Protein AF-A0A0K1H174-F1 (afdb_monomer_lite)

Structure (mmCIF, N/CA/C/O backbone):
data_AF-A0A0K1H174-F1
#
_entry.id   AF-A0A0K1H174-F1
#
loop_
_atom_site.group_PDB
_atom_site.id
_atom_site.type_symbol
_atom_site.label_atom_id
_atom_site.label_alt_id
_atom_site.label_comp_id
_atom_site.label_asym_id
_atom_site.label_entity_id
_atom_site.label_seq_id
_atom_site.pdbx_PDB_ins_code
_atom_site.Cartn_x
_atom_site.Cartn_y
_atom_site.Cartn_z
_atom_site.occupancy
_atom_site.B_iso_or_equiv
_atom_site.auth_seq_id
_atom_site.auth_comp_id
_atom_site.auth_asym_id
_atom_site.auth_atom_id
_atom_site.pdbx_PDB_model_num
ATOM 1 N N . GLN A 1 1 ? -23.331 -17.425 -65.064 1.00 48.56 1 GLN A N 1
ATOM 2 C CA . GLN A 1 1 ? -23.658 -18.131 -63.805 1.00 48.56 1 GLN A CA 1
ATOM 3 C C . GLN A 1 1 ? -22.449 -17.937 -62.896 1.00 48.56 1 GLN A C 1
ATOM 5 O O . GLN A 1 1 ? -21.375 -18.314 -63.319 1.00 48.56 1 GLN A O 1
ATOM 10 N N . LEU A 1 2 ? -22.456 -17.243 -61.763 1.00 45.06 2 LEU A N 1
ATOM 11 C CA . LEU A 1 2 ? -23.496 -16.928 -60.790 1.00 45.06 2 LEU A CA 1
ATOM 12 C C . LEU A 1 2 ? -23.489 -15.432 -60.432 1.00 45.06 2 LEU A C 1
ATOM 14 O O . LEU A 1 2 ? -22.462 -14.762 -60.474 1.00 45.06 2 LEU A O 1
ATOM 18 N N . CYS A 1 3 ? -24.678 -14.937 -60.113 1.00 39.66 3 CYS A N 1
ATOM 19 C CA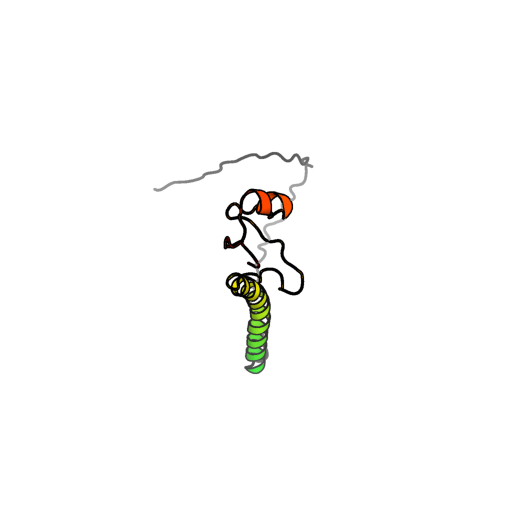 . CYS A 1 3 ? -24.975 -13.591 -59.648 1.00 39.66 3 CYS A CA 1
ATOM 20 C C . CYS A 1 3 ? -24.741 -13.435 -58.133 1.00 39.66 3 CYS A C 1
ATOM 22 O O . CYS A 1 3 ? -24.664 -14.425 -57.413 1.00 39.66 3 CYS A O 1
ATOM 24 N N . SER A 1 4 ? -24.878 -12.180 -57.680 1.00 43.31 4 SER A N 1
ATOM 25 C CA . SER A 1 4 ? -25.314 -11.759 -56.333 1.00 43.31 4 SER A CA 1
ATOM 26 C C . SER A 1 4 ? -24.187 -11.516 -55.309 1.00 43.31 4 SER A C 1
ATOM 28 O O . SER A 1 4 ? -23.229 -12.265 -55.253 1.00 43.31 4 SER A O 1
ATOM 30 N N . GLY A 1 5 ? -24.200 -10.472 -54.477 1.00 48.34 5 GLY A N 1
ATOM 31 C CA . GLY A 1 5 ? -25.334 -9.662 -54.052 1.00 48.34 5 GLY A CA 1
ATOM 32 C C . GLY A 1 5 ? -24.941 -8.242 -53.654 1.00 48.34 5 GLY A C 1
ATOM 33 O O . GLY A 1 5 ? -23.865 -7.960 -53.136 1.00 48.34 5 GLY A O 1
ATOM 34 N N . LYS A 1 6 ? -25.876 -7.350 -53.951 1.00 52.72 6 LYS A N 1
ATOM 35 C CA . LYS A 1 6 ? -25.905 -5.926 -53.663 1.00 52.72 6 LYS A CA 1
ATOM 36 C C . LYS A 1 6 ? -26.797 -5.777 -52.432 1.00 52.72 6 LYS A C 1
ATOM 38 O O . LYS A 1 6 ? -27.962 -6.152 -52.504 1.00 52.72 6 LYS A O 1
ATOM 43 N N . SER A 1 7 ? -26.285 -5.239 -51.332 1.00 47.06 7 SER A N 1
ATOM 44 C CA . SER A 1 7 ? -27.115 -4.828 -50.195 1.00 47.06 7 SER A CA 1
ATOM 45 C C . SER A 1 7 ? -26.687 -3.442 -49.733 1.00 47.06 7 SER A C 1
ATOM 47 O O . SER A 1 7 ? -25.714 -3.273 -49.003 1.00 47.06 7 SER A O 1
ATOM 49 N N . ALA A 1 8 ? -27.429 -2.447 -50.212 1.00 48.91 8 ALA A N 1
ATOM 50 C CA . ALA A 1 8 ? -27.577 -1.167 -49.547 1.00 48.91 8 ALA A CA 1
ATOM 51 C C . ALA A 1 8 ? -28.726 -1.313 -48.542 1.00 48.91 8 ALA A C 1
ATOM 53 O O . ALA A 1 8 ? -29.808 -1.732 -48.941 1.00 48.91 8 ALA A O 1
ATOM 54 N N . MET A 1 9 ? -28.507 -0.962 -47.275 1.00 51.81 9 MET A N 1
ATOM 55 C CA . MET A 1 9 ? -29.580 -0.667 -46.324 1.00 51.81 9 MET A CA 1
ATOM 56 C C . MET A 1 9 ? -29.126 0.472 -45.409 1.00 51.81 9 MET A C 1
ATOM 58 O O . MET A 1 9 ? -28.110 0.393 -44.724 1.00 51.81 9 MET A O 1
ATOM 62 N N . PHE A 1 10 ? -29.890 1.552 -45.498 1.00 47.16 10 PHE A N 1
ATOM 63 C CA . PHE A 1 10 ? -29.829 2.791 -44.736 1.00 47.16 10 PHE A CA 1
ATOM 64 C C . PHE A 1 10 ? -30.386 2.556 -43.320 1.00 47.16 10 PHE A C 1
ATOM 66 O O . PHE A 1 10 ? -31.377 1.844 -43.176 1.00 47.16 10 PHE A O 1
ATOM 73 N N . SER A 1 11 ? -29.826 3.212 -42.301 1.00 44.50 11 SER A N 1
ATOM 74 C CA . SER A 1 11 ? -30.486 3.412 -41.001 1.00 44.50 11 SER A CA 1
ATOM 75 C C . SER A 1 11 ? -30.302 4.877 -40.569 1.00 44.50 11 SER A C 1
ATOM 77 O O . SER A 1 11 ? -29.156 5.332 -40.520 1.00 44.50 11 SER A O 1
ATOM 79 N N . PRO A 1 12 ? -31.384 5.652 -40.344 1.00 54.72 12 PRO A N 1
ATOM 80 C CA . PRO A 1 12 ? -31.322 7.094 -40.140 1.00 54.72 12 PRO A CA 1
ATOM 81 C C . PRO A 1 12 ? -31.364 7.455 -38.648 1.00 54.72 12 PRO A C 1
ATOM 83 O O . PRO A 1 12 ? -32.320 7.121 -37.956 1.00 54.72 12 PRO A O 1
ATOM 86 N N . SER A 1 13 ? -30.388 8.228 -38.174 1.00 49.28 13 SER A N 1
ATOM 87 C CA . SER A 1 13 ? -30.500 8.974 -36.915 1.00 49.28 13 SER A CA 1
ATOM 88 C C . SER A 1 13 ? -30.064 10.409 -37.160 1.00 49.28 13 SER A C 1
ATOM 90 O O . SER A 1 13 ? -29.087 10.689 -37.851 1.00 49.28 13 SER A O 1
ATOM 92 N N . GLN A 1 14 ? -30.898 11.318 -36.685 1.00 52.41 14 GLN A N 1
ATOM 93 C CA . GLN A 1 14 ? -31.140 12.617 -37.281 1.00 52.41 14 GLN A CA 1
ATOM 94 C C . GLN A 1 14 ? -30.241 13.665 -36.633 1.00 52.41 14 GLN A C 1
ATOM 96 O O . GLN A 1 14 ? -30.415 13.974 -35.460 1.00 52.41 14 GLN A O 1
ATOM 101 N N . VAL A 1 15 ? -29.318 14.248 -37.397 1.00 38.12 15 VAL A N 1
ATOM 102 C CA . VAL A 1 15 ? -28.742 15.556 -37.066 1.00 38.12 15 VAL A CA 1
ATOM 103 C C . VAL A 1 15 ? -28.737 16.403 -38.332 1.00 38.12 15 VAL A C 1
ATOM 105 O O . VAL A 1 15 ? -27.982 16.191 -39.278 1.00 38.12 15 VAL A O 1
ATOM 108 N N . LEU A 1 16 ? -29.680 17.336 -38.331 1.00 51.62 16 LEU A N 1
ATOM 109 C CA . LEU A 1 16 ? -29.923 18.389 -39.299 1.00 51.62 16 LEU A CA 1
ATOM 110 C C . LEU A 1 16 ? -28.667 19.252 -39.496 1.00 51.62 16 LEU A C 1
ATOM 112 O O . LEU A 1 16 ? -28.348 20.078 -38.645 1.00 51.62 16 LEU A O 1
ATOM 116 N N . VAL A 1 17 ? -28.004 19.134 -40.650 1.00 42.22 17 VAL A N 1
ATOM 117 C CA . VAL A 1 17 ? -27.097 20.180 -41.143 1.00 42.22 17 VAL A CA 1
ATOM 118 C C . VAL A 1 17 ? -27.417 20.469 -42.606 1.00 42.22 17 VAL A C 1
ATOM 120 O O . VAL A 1 17 ? -27.477 19.587 -43.459 1.00 42.22 17 VAL A O 1
ATOM 123 N N . LYS A 1 18 ? -27.721 21.738 -42.855 1.00 39.34 18 LYS A N 1
ATOM 124 C CA . LYS A 1 18 ? -28.285 22.306 -44.077 1.00 39.34 18 LYS A CA 1
ATOM 125 C C . LYS A 1 18 ? -27.395 22.043 -45.299 1.00 39.34 18 LYS A C 1
ATOM 127 O O . LYS A 1 18 ? -26.223 22.404 -45.313 1.00 39.34 18 LYS A O 1
ATOM 132 N N . ALA A 1 19 ? -27.979 21.451 -46.340 1.00 39.75 19 ALA A N 1
ATOM 133 C CA . ALA A 1 19 ? -27.335 21.247 -47.630 1.00 39.75 19 ALA A CA 1
ATOM 134 C C . ALA A 1 19 ? -27.160 22.584 -48.372 1.00 39.75 19 ALA A C 1
ATOM 136 O O . ALA A 1 19 ? -28.128 23.174 -48.856 1.00 39.75 19 ALA A O 1
ATOM 137 N N . SER A 1 20 ? -25.912 23.031 -48.495 1.00 38.53 20 SER A N 1
ATOM 138 C CA . SER A 1 20 ? -25.505 24.106 -49.401 1.00 38.53 20 SER A CA 1
ATOM 139 C C . SER A 1 20 ? -25.062 23.490 -50.729 1.00 38.53 20 SER A C 1
ATOM 141 O O . SER A 1 20 ? -24.122 22.704 -50.798 1.00 38.53 20 SER A O 1
ATOM 143 N N . ARG A 1 21 ? -25.806 23.816 -51.784 1.00 43.38 21 ARG A N 1
ATOM 144 C CA . ARG A 1 21 ? -25.669 23.333 -53.165 1.00 43.38 21 ARG A CA 1
ATOM 145 C C . ARG A 1 21 ? -24.395 23.874 -53.842 1.00 43.38 21 ARG A C 1
ATOM 147 O O . ARG A 1 21 ? -24.016 25.012 -53.595 1.00 43.38 21 ARG A O 1
ATOM 154 N N . THR A 1 22 ? -23.904 23.122 -54.839 1.00 37.81 22 THR A N 1
ATOM 155 C CA . THR A 1 22 ? -22.966 23.484 -55.941 1.00 37.81 22 THR A CA 1
ATOM 156 C C . THR A 1 22 ? -21.464 23.535 -55.592 1.00 37.81 22 THR A C 1
ATOM 158 O O . THR A 1 22 ? -21.086 24.085 -54.575 1.00 37.81 22 THR A O 1
ATOM 161 N N . ARG A 1 23 ? -20.518 22.987 -56.371 1.00 37.12 23 ARG A N 1
ATOM 162 C CA . ARG A 1 23 ? -20.479 22.620 -57.800 1.00 37.12 23 ARG A CA 1
ATOM 163 C C . ARG A 1 23 ? -19.763 21.280 -57.999 1.00 37.12 23 ARG A C 1
ATOM 165 O O . ARG A 1 23 ? -18.668 21.073 -57.485 1.00 37.12 23 ARG A O 1
ATOM 172 N N . LEU A 1 24 ? -20.348 20.424 -58.834 1.00 46.31 24 LEU A N 1
ATOM 173 C CA . LEU A 1 24 ? -19.607 19.391 -59.548 1.00 46.31 24 LEU A CA 1
ATOM 174 C C . LEU A 1 24 ? -18.653 20.095 -60.516 1.00 46.31 24 LEU A C 1
ATOM 176 O O . LEU A 1 24 ? -19.077 20.625 -61.539 1.00 46.31 24 LEU A O 1
ATOM 180 N N . LEU A 1 25 ? -17.372 20.122 -60.174 1.00 44.38 25 LEU A N 1
ATOM 181 C CA . LEU A 1 25 ? -16.304 20.346 -61.136 1.00 44.38 25 LEU A CA 1
ATOM 182 C C . LEU A 1 25 ? -15.569 19.017 -61.247 1.00 44.38 25 LEU A C 1
ATOM 184 O O . LEU A 1 25 ? -14.703 18.691 -60.437 1.00 44.38 25 LEU A O 1
ATOM 188 N N . SER A 1 26 ? -15.996 18.223 -62.232 1.00 50.94 26 SER A N 1
ATOM 189 C CA . SER A 1 26 ? -15.222 17.109 -62.766 1.00 50.94 26 SER A CA 1
ATOM 190 C C . SER A 1 26 ? -13.838 17.633 -63.118 1.00 50.94 26 SER A C 1
ATOM 192 O O . SER A 1 26 ? -13.652 18.282 -64.144 1.00 50.94 26 SER A O 1
ATOM 194 N N . LYS A 1 27 ? -12.873 17.392 -62.234 1.00 46.12 27 LYS A N 1
ATOM 195 C CA . LYS A 1 27 ? -11.462 17.589 -62.523 1.00 46.12 27 LYS A CA 1
ATOM 196 C C . LYS A 1 27 ? -10.882 16.219 -62.808 1.00 46.12 27 LYS A C 1
ATOM 198 O O . LYS A 1 27 ? -10.742 15.401 -61.906 1.00 46.12 27 LYS A O 1
ATOM 203 N N . ASP A 1 28 ? -10.694 16.008 -64.103 1.00 46.28 28 ASP A N 1
ATOM 204 C CA . ASP A 1 28 ? -9.829 15.056 -64.782 1.00 46.28 28 ASP A CA 1
ATOM 205 C C . ASP A 1 28 ? -9.236 13.929 -63.925 1.00 46.28 28 ASP A C 1
ATOM 207 O O . ASP A 1 28 ? -8.481 14.163 -62.975 1.00 46.28 28 ASP A O 1
ATOM 211 N N . LYS A 1 29 ? -9.520 12.685 -64.333 1.00 54.47 29 LYS A N 1
ATOM 212 C CA . LYS A 1 29 ? -8.806 11.471 -63.915 1.00 54.47 29 LYS A CA 1
ATOM 213 C C . LYS A 1 29 ? -7.354 11.524 -64.419 1.00 54.47 29 LYS A C 1
ATOM 215 O O . LYS A 1 29 ? -6.911 10.684 -65.194 1.00 54.47 29 LYS A O 1
ATOM 220 N N . GLY A 1 30 ? -6.572 12.470 -63.913 1.00 50.97 30 GLY A N 1
ATOM 221 C CA . GLY A 1 30 ? -5.134 12.323 -63.841 1.00 50.97 30 GLY A CA 1
ATOM 222 C C . GLY A 1 30 ? -4.870 11.238 -62.813 1.00 50.97 30 GLY A C 1
ATOM 223 O O . GLY A 1 30 ? -5.047 11.470 -61.619 1.00 50.97 30 GLY A O 1
ATOM 224 N N . MET A 1 31 ? -4.508 10.045 -63.284 1.00 59.53 31 MET A N 1
ATOM 225 C CA . MET A 1 31 ? -3.957 8.954 -62.486 1.00 59.53 31 MET A CA 1
ATOM 226 C C . MET A 1 31 ? -2.925 9.538 -61.511 1.00 59.53 31 MET A C 1
ATOM 228 O O . MET A 1 31 ? -1.765 9.748 -61.873 1.00 59.53 31 MET A O 1
ATOM 232 N N . ARG A 1 32 ? -3.335 9.850 -60.273 1.00 60.53 32 ARG A N 1
ATOM 233 C CA . ARG A 1 32 ? -2.402 10.153 -59.192 1.00 60.53 32 ARG A CA 1
ATOM 234 C C . ARG A 1 32 ? -1.658 8.852 -58.981 1.00 60.53 32 ARG A C 1
ATOM 236 O O . ARG A 1 32 ? -2.157 7.961 -58.302 1.00 60.53 32 ARG A O 1
ATOM 243 N N . ARG A 1 33 ? -0.494 8.716 -59.623 1.00 57.84 33 ARG A N 1
ATOM 244 C CA . ARG A 1 33 ? 0.457 7.665 -59.289 1.00 57.84 33 ARG A CA 1
ATOM 245 C C . ARG A 1 33 ? 0.690 7.821 -57.796 1.00 57.84 33 ARG A C 1
ATOM 247 O O . ARG A 1 33 ? 1.340 8.779 -57.376 1.00 57.84 33 ARG A O 1
ATOM 254 N N . ILE A 1 34 ? 0.115 6.919 -57.008 1.00 63.59 34 ILE A N 1
ATOM 255 C CA . ILE A 1 34 ? 0.567 6.681 -55.650 1.00 63.59 34 ILE A CA 1
ATOM 256 C C . ILE A 1 34 ? 2.003 6.224 -55.861 1.00 63.59 34 ILE A C 1
ATOM 258 O O . ILE A 1 34 ? 2.264 5.078 -56.217 1.00 63.59 34 ILE A O 1
ATOM 262 N N . LYS A 1 35 ? 2.943 7.170 -55.792 1.00 55.31 35 LYS A N 1
ATOM 263 C CA . LYS A 1 35 ? 4.345 6.829 -55.653 1.00 55.31 35 LYS A CA 1
ATOM 264 C C . LYS A 1 35 ? 4.401 6.199 -54.277 1.00 55.31 35 LYS A C 1
ATOM 266 O O . LYS A 1 35 ? 4.429 6.914 -53.279 1.00 55.31 35 LYS A O 1
ATOM 271 N N . CYS A 1 36 ? 4.331 4.873 -54.233 1.00 59.09 36 CYS A N 1
ATOM 272 C CA . CYS A 1 36 ? 4.853 4.119 -53.115 1.00 59.09 36 CYS A CA 1
ATOM 273 C C . CYS A 1 36 ? 6.305 4.575 -53.002 1.00 59.09 36 CYS A C 1
ATOM 275 O O . CYS A 1 36 ? 7.164 4.138 -53.765 1.00 59.09 36 CYS A O 1
ATOM 277 N N . GLN A 1 37 ? 6.550 5.570 -52.154 1.00 62.56 37 GLN A N 1
ATOM 278 C CA . GLN A 1 37 ? 7.892 5.899 -51.729 1.00 62.56 37 GLN A CA 1
ATOM 279 C C . GLN A 1 37 ? 8.315 4.655 -50.964 1.00 62.56 37 GLN A C 1
ATOM 281 O O . GLN A 1 37 ? 7.894 4.435 -49.831 1.00 62.56 37 GLN A O 1
ATOM 286 N N . ALA A 1 38 ? 9.036 3.762 -51.637 1.00 58.81 38 ALA A N 1
ATOM 287 C CA . ALA A 1 38 ? 9.783 2.748 -50.939 1.00 58.81 38 ALA A CA 1
ATOM 288 C C . ALA A 1 38 ? 10.745 3.535 -50.053 1.00 58.81 38 ALA A C 1
ATOM 290 O O . ALA A 1 38 ? 11.665 4.177 -50.553 1.00 58.81 38 ALA A O 1
ATOM 291 N N . THR A 1 39 ? 10.473 3.572 -48.752 1.00 63.62 39 THR A N 1
ATOM 292 C CA . THR A 1 39 ? 11.366 4.169 -47.763 1.00 63.62 39 THR A CA 1
ATOM 293 C C . THR A 1 39 ? 12.602 3.273 -47.693 1.00 63.62 39 THR A C 1
ATOM 295 O O . THR A 1 39 ? 12.756 2.468 -46.779 1.00 63.62 39 THR A O 1
ATOM 298 N N . SER A 1 40 ? 13.464 3.311 -48.707 1.00 62.69 40 SER A N 1
ATOM 299 C CA . SER A 1 40 ? 14.806 2.744 -48.660 1.00 62.69 40 SER A CA 1
ATOM 300 C C . SER A 1 40 ? 15.706 3.800 -48.028 1.00 62.69 40 SER A C 1
ATOM 302 O O . SER A 1 40 ? 16.374 4.568 -48.711 1.00 62.69 40 SER A O 1
ATOM 304 N N . VAL A 1 41 ? 15.644 3.890 -46.702 1.00 63.09 41 VAL A N 1
ATOM 305 C CA . VAL A 1 41 ? 16.612 4.639 -45.894 1.00 63.09 41 VAL A CA 1
ATOM 306 C C . VAL A 1 41 ? 17.933 3.845 -45.912 1.00 63.09 41 VAL A C 1
ATOM 308 O O . VAL A 1 41 ? 17.864 2.610 -45.816 1.00 63.09 41 VAL A O 1
ATOM 311 N N . PRO A 1 42 ? 19.094 4.505 -46.093 1.00 59.66 42 PRO A N 1
ATOM 312 C CA . PRO A 1 42 ? 20.410 3.861 -46.198 1.00 59.66 42 PRO A CA 1
ATOM 313 C C . PRO A 1 42 ? 20.710 2.969 -44.983 1.00 59.66 42 PRO A C 1
ATOM 315 O O . PRO A 1 42 ? 20.337 3.299 -43.862 1.00 59.66 42 PRO A O 1
ATOM 318 N N . ALA A 1 43 ? 21.333 1.810 -45.217 1.00 59.31 43 ALA A N 1
ATOM 319 C CA . ALA A 1 43 ? 21.388 0.694 -44.266 1.00 59.31 43 ALA A CA 1
ATOM 320 C C . ALA A 1 43 ? 22.190 0.978 -42.983 1.00 59.31 43 ALA A C 1
ATOM 322 O O . ALA A 1 43 ? 21.851 0.432 -41.933 1.00 59.31 43 ALA A O 1
ATOM 323 N N . ASP A 1 44 ? 23.193 1.854 -43.047 1.00 60.91 44 ASP A N 1
ATOM 324 C CA . ASP A 1 44 ? 24.190 1.978 -41.976 1.00 60.91 44 ASP A CA 1
ATOM 325 C C . ASP A 1 44 ? 23.719 2.813 -40.775 1.00 60.91 44 ASP A C 1
ATOM 327 O O . ASP A 1 44 ? 24.147 2.571 -39.651 1.00 60.91 44 ASP A O 1
ATOM 331 N N . GLU A 1 45 ? 22.770 3.737 -40.963 1.00 62.44 45 GLU A N 1
ATOM 332 C CA . GLU A 1 45 ? 22.168 4.513 -39.860 1.00 62.44 45 GLU A CA 1
ATOM 333 C C . GLU A 1 45 ? 20.810 3.939 -39.404 1.00 62.44 45 GLU A C 1
ATOM 335 O O . GLU A 1 45 ? 20.220 4.358 -38.406 1.00 62.44 45 GLU A O 1
ATOM 340 N N . ARG A 1 46 ? 20.285 2.959 -40.149 1.00 67.31 46 ARG A N 1
ATOM 341 C CA . ARG A 1 46 ? 18.898 2.486 -40.040 1.00 67.31 46 ARG A CA 1
ATOM 342 C C . ARG A 1 46 ? 18.690 1.378 -39.017 1.00 67.31 46 ARG A C 1
ATOM 344 O O . ARG A 1 46 ? 17.553 1.113 -38.623 1.00 67.31 46 ARG A O 1
ATOM 351 N N . VAL A 1 47 ? 19.761 0.714 -38.604 1.00 81.75 47 VAL A N 1
ATOM 352 C CA . VAL A 1 47 ? 19.688 -0.395 -37.656 1.00 81.75 47 VAL A 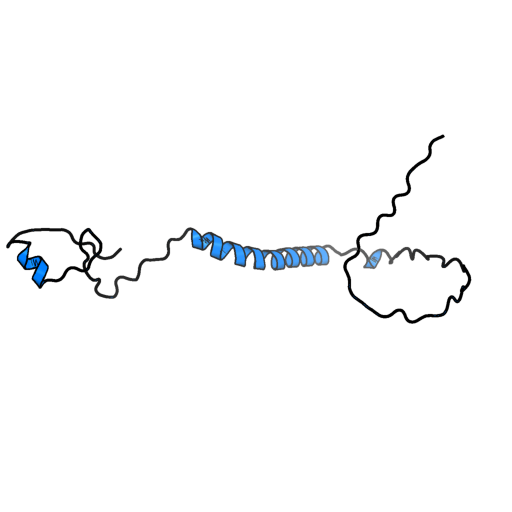CA 1
ATOM 353 C C . VAL A 1 47 ? 20.123 0.107 -36.284 1.00 81.75 47 VAL A C 1
ATOM 355 O O . VAL A 1 47 ? 21.274 0.506 -36.120 1.00 81.75 47 VAL A O 1
ATOM 358 N N . PRO A 1 48 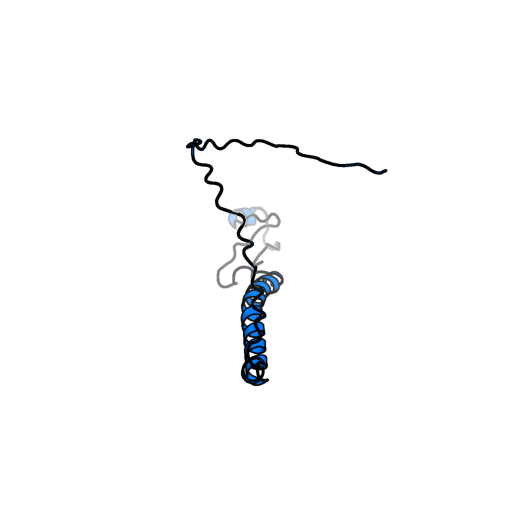? 19.235 0.077 -35.272 1.00 83.62 48 PRO A N 1
ATOM 359 C CA . PRO A 1 48 ? 19.628 0.392 -33.910 1.00 83.62 48 PRO A CA 1
ATOM 360 C C . PRO A 1 48 ? 20.755 -0.543 -33.470 1.00 83.62 48 PRO A C 1
ATOM 362 O O . PRO A 1 48 ? 20.601 -1.772 -33.530 1.00 83.62 48 PRO A O 1
ATOM 365 N N . ASP A 1 49 ? 21.865 0.049 -33.032 1.00 89.31 49 ASP A N 1
ATOM 366 C CA . ASP A 1 49 ? 22.948 -0.661 -32.360 1.00 89.31 49 ASP A CA 1
ATOM 367 C C . ASP A 1 49 ? 22.446 -1.320 -31.059 1.00 89.31 49 ASP A C 1
ATOM 369 O O . ASP A 1 49 ? 21.326 -1.076 -30.592 1.00 89.31 49 ASP A O 1
ATOM 373 N N . MET A 1 50 ? 23.261 -2.188 -30.460 1.00 93.88 50 MET A N 1
ATOM 374 C CA . MET A 1 50 ? 22.857 -2.903 -29.246 1.00 93.88 50 MET A CA 1
ATOM 375 C C . MET A 1 50 ? 22.617 -1.979 -28.046 1.00 93.88 50 MET A C 1
ATOM 377 O O . MET A 1 50 ? 21.712 -2.258 -27.262 1.00 93.88 50 MET A O 1
ATOM 381 N N . GLY A 1 51 ? 23.342 -0.864 -27.929 1.00 93.31 51 GLY A N 1
ATOM 382 C CA . GLY A 1 51 ? 23.132 0.120 -26.865 1.00 93.31 51 GLY A CA 1
ATOM 383 C C . GLY A 1 51 ? 21.765 0.798 -26.975 1.00 93.31 51 GLY A C 1
ATOM 384 O O . GLY A 1 51 ? 21.036 0.888 -25.988 1.00 93.31 51 GLY A O 1
ATOM 385 N N . LYS A 1 52 ? 21.348 1.177 -28.189 1.00 92.06 52 LYS A N 1
ATOM 386 C CA . LYS A 1 52 ? 20.011 1.731 -28.468 1.00 92.06 52 LYS A CA 1
ATOM 387 C C . LYS A 1 52 ? 18.902 0.721 -28.162 1.00 92.06 52 LYS A C 1
ATOM 389 O O . LYS A 1 52 ? 17.870 1.100 -27.608 1.00 92.06 52 LYS A O 1
ATOM 394 N N . ARG A 1 53 ? 19.112 -0.567 -28.471 1.00 94.19 53 ARG A N 1
ATOM 395 C CA . ARG A 1 53 ? 18.155 -1.645 -28.139 1.00 94.19 53 ARG A CA 1
ATOM 396 C C . ARG A 1 53 ? 18.046 -1.865 -26.634 1.00 94.19 53 ARG A C 1
ATOM 398 O O . ARG A 1 53 ? 16.940 -1.960 -26.114 1.00 94.19 53 ARG A O 1
ATOM 405 N N . GLN A 1 54 ? 19.174 -1.912 -25.930 1.00 94.62 54 GLN A N 1
ATOM 406 C CA . GLN A 1 54 ? 19.202 -2.063 -24.475 1.00 94.62 54 GLN A CA 1
ATOM 407 C C . GLN A 1 54 ? 18.543 -0.874 -23.777 1.00 94.62 54 GLN A C 1
ATOM 409 O O . GLN A 1 54 ? 17.709 -1.081 -22.901 1.00 94.62 54 GLN A O 1
ATOM 414 N N . LEU A 1 55 ? 18.837 0.353 -24.213 1.00 95.38 55 LEU A N 1
ATOM 415 C CA . LEU A 1 55 ? 18.208 1.560 -23.682 1.00 95.38 55 LEU A CA 1
ATOM 416 C C . LEU A 1 55 ? 16.684 1.532 -23.856 1.00 95.38 55 LEU A C 1
ATOM 418 O O . LEU A 1 55 ? 15.955 1.806 -22.905 1.00 95.38 55 LEU A O 1
ATOM 422 N N . MET A 1 56 ? 16.193 1.163 -25.043 1.00 96.69 56 MET A N 1
ATOM 423 C CA . MET A 1 56 ? 14.751 1.044 -25.283 1.00 96.69 56 MET A CA 1
ATOM 424 C C . MET A 1 56 ? 14.110 -0.079 -24.461 1.00 96.69 56 MET A C 1
ATOM 426 O O . MET A 1 56 ? 13.015 0.111 -23.939 1.00 96.69 56 MET A O 1
ATOM 430 N N . ASN A 1 57 ? 14.794 -1.210 -24.271 1.00 95.06 57 ASN A N 1
ATOM 431 C CA . ASN A 1 57 ? 14.303 -2.291 -23.412 1.00 95.06 57 ASN A CA 1
ATOM 432 C C . ASN A 1 57 ? 14.236 -1.865 -21.936 1.00 95.06 57 ASN A C 1
ATOM 434 O O . ASN A 1 57 ? 13.257 -2.169 -21.257 1.00 95.06 57 ASN A O 1
ATOM 438 N N . LEU A 1 58 ? 15.236 -1.126 -21.443 1.00 95.88 58 LEU A N 1
ATOM 439 C CA . LEU A 1 58 ? 15.238 -0.585 -20.081 1.00 95.88 58 LEU A CA 1
ATOM 440 C C . LEU A 1 58 ? 14.132 0.455 -19.881 1.00 95.88 58 LEU A C 1
ATOM 442 O O . LEU A 1 58 ? 13.455 0.434 -18.857 1.00 95.88 58 LEU A O 1
ATOM 446 N N . LEU A 1 59 ? 13.905 1.330 -20.862 1.00 95.69 59 LEU A N 1
ATOM 447 C CA . LEU A 1 59 ? 12.836 2.326 -20.801 1.00 95.69 59 LEU A CA 1
ATOM 448 C C . LEU A 1 59 ? 11.448 1.677 -20.867 1.00 95.69 59 LEU A C 1
ATOM 450 O O . LEU A 1 59 ? 10.544 2.078 -20.132 1.00 95.69 59 LEU A O 1
ATOM 454 N N . LEU A 1 60 ? 11.279 0.642 -21.691 1.00 95.81 60 LEU A N 1
ATOM 455 C CA . LEU A 1 60 ? 10.049 -0.145 -21.738 1.00 95.81 60 LEU A CA 1
ATOM 456 C C . LEU A 1 60 ? 9.767 -0.807 -20.383 1.00 95.81 60 LEU A C 1
ATOM 458 O O . LEU A 1 60 ? 8.676 -0.652 -19.840 1.00 95.81 60 LEU A O 1
ATOM 462 N N . LEU A 1 61 ? 10.755 -1.493 -19.802 1.00 95.81 61 LEU A N 1
ATOM 463 C CA . LEU A 1 61 ? 10.610 -2.109 -18.481 1.00 95.81 61 LEU A CA 1
ATOM 464 C C . LEU A 1 61 ? 10.327 -1.059 -17.400 1.00 95.81 61 LEU A C 1
ATOM 466 O O . LEU A 1 61 ? 9.426 -1.252 -16.589 1.00 95.81 61 LEU A O 1
ATOM 470 N N . GLY A 1 62 ? 11.027 0.077 -17.427 1.00 95.94 62 GLY A N 1
ATOM 471 C CA . GLY A 1 62 ? 10.809 1.176 -16.488 1.00 95.94 62 GLY A CA 1
ATOM 472 C C . GLY A 1 62 ? 9.386 1.736 -16.562 1.00 95.94 62 GLY A C 1
ATOM 473 O O . GLY A 1 62 ? 8.694 1.813 -15.548 1.00 95.94 62 GLY A O 1
ATOM 474 N N . THR A 1 63 ? 8.906 2.057 -17.763 1.00 95.56 63 THR A N 1
ATOM 475 C CA . THR A 1 63 ? 7.564 2.632 -17.968 1.00 95.56 63 THR A CA 1
ATOM 476 C C . THR A 1 63 ? 6.427 1.655 -17.690 1.00 95.56 63 THR A C 1
ATOM 478 O O . THR A 1 63 ? 5.377 2.090 -17.229 1.00 95.56 63 THR A O 1
ATOM 481 N N . VAL A 1 64 ? 6.621 0.351 -17.910 1.00 96.19 64 VAL A N 1
ATOM 482 C CA . VAL A 1 64 ? 5.628 -0.684 -17.570 1.00 96.19 64 VAL A CA 1
ATOM 483 C C . VAL A 1 64 ? 5.659 -1.025 -16.076 1.00 96.19 64 VAL A C 1
ATOM 485 O O . VAL A 1 64 ? 4.614 -1.323 -15.494 1.00 96.19 64 VAL A O 1
ATOM 488 N N . SER A 1 65 ? 6.820 -0.936 -15.420 1.00 95.12 65 SER A N 1
ATOM 489 C CA . SER A 1 65 ? 6.956 -1.227 -13.984 1.00 95.12 65 SER A CA 1
ATOM 490 C C . SER A 1 65 ? 6.195 -0.240 -13.091 1.00 95.12 65 SER A C 1
ATOM 492 O O . SER A 1 65 ? 5.655 -0.632 -12.061 1.00 95.12 65 SER A O 1
ATOM 494 N N . LEU A 1 66 ? 6.086 1.029 -13.498 1.00 95.50 66 LEU A N 1
ATOM 495 C CA . LEU A 1 66 ? 5.410 2.063 -12.713 1.00 95.50 66 LEU A CA 1
ATOM 496 C C . LEU A 1 66 ? 3.893 1.804 -12.552 1.00 95.50 66 LEU A C 1
ATOM 498 O O . LEU A 1 66 ? 3.437 1.683 -11.414 1.00 95.50 66 LEU A O 1
ATOM 502 N N . PRO A 1 67 ? 3.086 1.672 -13.627 1.00 95.56 67 PRO A N 1
ATOM 503 C CA . PRO A 1 67 ? 1.658 1.390 -13.497 1.00 95.56 67 PRO A CA 1
ATOM 504 C C . PRO A 1 67 ? 1.394 0.016 -12.874 1.00 95.56 67 PRO A C 1
ATOM 506 O O . PRO A 1 67 ? 0.438 -0.133 -12.116 1.00 95.56 67 PRO A O 1
ATOM 509 N N . THR A 1 68 ? 2.243 -0.982 -13.146 1.00 95.62 68 THR A N 1
ATOM 510 C CA . THR A 1 68 ? 2.095 -2.318 -12.548 1.00 95.62 68 THR A CA 1
ATOM 511 C C . THR A 1 68 ? 2.345 -2.290 -11.042 1.00 95.62 68 THR A C 1
ATOM 513 O O . THR A 1 68 ? 1.539 -2.843 -10.299 1.00 95.62 68 THR A O 1
ATOM 516 N N . ALA A 1 69 ? 3.372 -1.581 -10.564 1.00 95.19 69 ALA A N 1
ATOM 517 C CA . ALA A 1 69 ? 3.608 -1.387 -9.133 1.00 95.19 69 ALA A CA 1
ATOM 518 C C . ALA A 1 69 ? 2.462 -0.616 -8.459 1.00 95.19 69 ALA A C 1
ATOM 520 O O . ALA A 1 69 ? 1.984 -1.035 -7.406 1.00 95.19 69 ALA A O 1
ATOM 521 N N . ILE A 1 70 ? 1.968 0.458 -9.087 1.00 95.38 70 ILE A N 1
ATOM 522 C CA . ILE A 1 70 ? 0.844 1.249 -8.556 1.00 95.38 70 ILE A CA 1
ATOM 523 C C . ILE A 1 70 ? -0.422 0.399 -8.408 1.00 95.38 70 ILE A C 1
ATOM 525 O O . ILE A 1 70 ? -1.161 0.596 -7.452 1.00 95.38 70 ILE A O 1
ATOM 529 N N . MET A 1 71 ? -0.677 -0.545 -9.315 1.00 95.69 71 MET A N 1
ATOM 530 C CA . MET A 1 71 ? -1.828 -1.453 -9.218 1.00 95.69 71 MET A CA 1
ATOM 531 C C . MET A 1 71 ? -1.589 -2.606 -8.233 1.00 95.69 71 MET A C 1
ATOM 533 O O . MET A 1 71 ? -2.519 -3.056 -7.565 1.00 95.69 71 MET A O 1
ATOM 537 N N . LEU A 1 72 ? -0.346 -3.077 -8.110 1.00 95.12 72 LEU A N 1
ATOM 538 C CA . LEU A 1 72 ? 0.004 -4.207 -7.253 1.00 95.12 72 LEU A CA 1
ATOM 539 C C . LEU A 1 72 ? 0.041 -3.833 -5.768 1.00 95.12 72 LEU A C 1
ATOM 541 O O . LEU A 1 72 ? -0.381 -4.638 -4.946 1.00 95.12 72 LEU A O 1
ATOM 545 N N . VAL A 1 73 ? 0.492 -2.627 -5.412 1.00 92.56 73 VAL A N 1
ATOM 546 C CA . VAL A 1 73 ? 0.521 -2.148 -4.016 1.00 92.56 73 VAL A CA 1
ATOM 547 C C . VAL A 1 73 ? -0.860 -2.204 -3.336 1.00 92.56 73 VAL A C 1
ATOM 549 O O . VAL A 1 73 ? -0.962 -2.858 -2.297 1.00 92.56 73 VAL A O 1
ATOM 552 N N . PRO A 1 74 ? -1.937 -1.601 -3.881 1.00 91.75 74 PRO A N 1
ATOM 553 C CA . PRO A 1 74 ? -3.255 -1.664 -3.262 1.00 91.75 74 PRO A CA 1
ATOM 554 C C . PRO A 1 74 ? -3.811 -3.090 -3.260 1.00 91.75 74 PRO A C 1
ATOM 556 O O . PRO A 1 74 ? -4.370 -3.518 -2.251 1.00 91.75 74 PRO A O 1
ATOM 559 N N . TYR A 1 75 ? -3.594 -3.854 -4.337 1.00 92.69 75 TYR A N 1
ATOM 560 C CA . TYR A 1 75 ? -4.018 -5.253 -4.411 1.00 92.69 75 TYR A CA 1
ATOM 561 C C . TYR A 1 75 ? -3.347 -6.123 -3.340 1.00 92.69 75 TYR A C 1
ATOM 563 O O . TYR A 1 75 ? -4.010 -6.922 -2.689 1.00 92.69 75 TYR A O 1
ATOM 571 N N . ALA A 1 76 ? -2.048 -5.939 -3.103 1.00 92.69 76 ALA A N 1
ATOM 572 C CA . ALA A 1 76 ? -1.338 -6.632 -2.036 1.00 92.69 76 ALA A CA 1
ATOM 573 C C . ALA A 1 76 ? -1.820 -6.173 -0.651 1.00 92.69 76 ALA A C 1
ATOM 575 O O . ALA A 1 76 ? -2.046 -7.004 0.228 1.00 92.69 76 ALA A O 1
ATOM 576 N N . SER A 1 77 ? -2.036 -4.866 -0.464 1.00 89.56 77 SER A N 1
ATOM 577 C CA . SER A 1 77 ? -2.507 -4.312 0.812 1.00 89.56 77 SER A CA 1
ATOM 578 C C . SER A 1 77 ? -3.929 -4.741 1.180 1.00 89.56 77 SER A C 1
ATOM 580 O O . SER A 1 77 ? -4.259 -4.768 2.356 1.00 89.56 77 SER A O 1
ATOM 582 N N . PHE A 1 78 ? -4.750 -5.145 0.207 1.00 89.69 78 PHE A N 1
ATOM 583 C CA . PHE A 1 78 ? -6.092 -5.673 0.454 1.00 89.69 78 PHE A CA 1
ATOM 584 C C . PHE A 1 78 ? -6.083 -6.955 1.301 1.00 89.69 78 PHE A C 1
ATOM 586 O O . PHE A 1 78 ? -7.013 -7.199 2.066 1.00 89.69 78 PHE A O 1
ATOM 593 N N . PHE A 1 79 ? -5.029 -7.769 1.194 1.00 91.06 79 PHE A N 1
ATOM 594 C CA . PHE A 1 79 ? -4.897 -8.984 2.001 1.00 91.06 79 PHE A CA 1
ATOM 595 C C . PHE A 1 79 ? -4.433 -8.705 3.432 1.00 91.06 79 PHE A C 1
ATOM 597 O O . PHE A 1 79 ? -4.574 -9.573 4.293 1.00 91.06 79 PHE A O 1
ATOM 604 N N . ALA A 1 80 ? -3.888 -7.516 3.699 1.00 89.00 80 ALA A N 1
ATOM 605 C CA . ALA A 1 80 ? -3.571 -7.091 5.049 1.00 89.00 80 ALA A CA 1
ATOM 606 C C . ALA A 1 80 ? -4.841 -6.490 5.677 1.00 89.00 80 ALA A C 1
ATOM 608 O O . ALA A 1 80 ? -5.313 -5.450 5.211 1.00 89.00 80 ALA A O 1
ATOM 609 N N . PRO A 1 81 ? -5.423 -7.116 6.716 1.00 85.88 81 PRO A N 1
ATOM 610 C CA . PRO A 1 81 ? -6.583 -6.542 7.379 1.00 85.88 81 PRO A CA 1
ATOM 611 C C . PRO A 1 81 ? -6.216 -5.159 7.943 1.00 85.88 81 PRO A C 1
ATOM 613 O O . PRO A 1 81 ? -5.136 -5.009 8.525 1.00 85.88 81 PRO A O 1
ATOM 616 N N . PRO A 1 82 ? -7.081 -4.139 7.784 1.00 82.31 82 PRO A N 1
ATOM 617 C CA . PRO A 1 82 ? -6.842 -2.842 8.398 1.00 82.31 82 PRO A CA 1
ATOM 618 C C . PRO A 1 82 ? -6.784 -3.030 9.915 1.00 82.31 82 PRO A C 1
ATOM 620 O O . PRO A 1 82 ? -7.660 -3.673 10.495 1.00 82.31 82 PRO A O 1
ATOM 623 N N . GLY A 1 83 ? -5.741 -2.493 10.551 1.00 77.94 83 GLY A N 1
ATOM 624 C CA . GLY A 1 83 ? -5.610 -2.556 12.003 1.00 77.94 83 GLY A CA 1
ATOM 625 C C . GLY A 1 83 ? -6.840 -1.942 12.666 1.00 77.94 83 GLY A C 1
ATOM 626 O O . GLY A 1 83 ? -7.245 -0.829 12.322 1.00 77.94 83 GLY A O 1
ATOM 627 N N . SER A 1 84 ? -7.449 -2.666 13.601 1.00 68.69 84 SER A N 1
ATOM 628 C CA . SER A 1 84 ? -8.429 -2.084 14.507 1.00 68.69 84 SER A CA 1
ATOM 629 C C . SER A 1 84 ? -7.734 -1.024 15.370 1.00 68.69 84 SER A C 1
ATOM 631 O O . SER A 1 84 ? -6.546 -1.134 15.677 1.00 68.69 84 SER A O 1
ATOM 633 N N . GLY A 1 85 ? -8.442 0.072 15.659 1.00 68.62 85 GLY A N 1
ATOM 634 C CA . GLY A 1 85 ? -7.881 1.286 16.259 1.00 68.62 85 GLY A CA 1
ATOM 635 C C . GLY A 1 85 ? -6.935 1.016 17.436 1.00 68.62 85 GLY A C 1
ATOM 636 O O . GLY A 1 85 ? -7.219 0.200 18.307 1.00 68.62 85 GLY A O 1
ATOM 637 N N . GLY A 1 86 ? -5.789 1.703 17.438 1.00 66.88 86 GLY A N 1
ATOM 638 C CA . GLY A 1 86 ? -4.704 1.467 18.389 1.00 66.88 86 GLY A CA 1
ATOM 639 C C . GLY A 1 86 ? -5.126 1.608 19.856 1.00 66.88 86 GLY A C 1
ATOM 640 O O . GLY A 1 86 ? -5.877 2.509 20.223 1.00 66.88 86 GLY A O 1
ATOM 641 N N . ALA A 1 87 ? -4.561 0.744 20.702 1.00 59.62 87 ALA A N 1
ATOM 642 C CA . ALA A 1 87 ? -4.831 0.588 22.137 1.00 59.62 87 ALA A CA 1
ATOM 643 C C . ALA A 1 87 ? -4.428 1.786 23.035 1.00 59.62 87 ALA A C 1
ATOM 645 O O . ALA A 1 87 ? -4.260 1.628 24.242 1.00 59.62 87 ALA A O 1
ATOM 646 N N . GLY A 1 88 ? -4.227 2.977 22.465 1.00 64.75 88 GLY A N 1
ATOM 647 C CA . GLY A 1 88 ? -3.754 4.167 23.182 1.00 64.75 88 GLY A CA 1
ATOM 648 C C . GLY A 1 88 ? -4.842 4.944 23.933 1.00 64.75 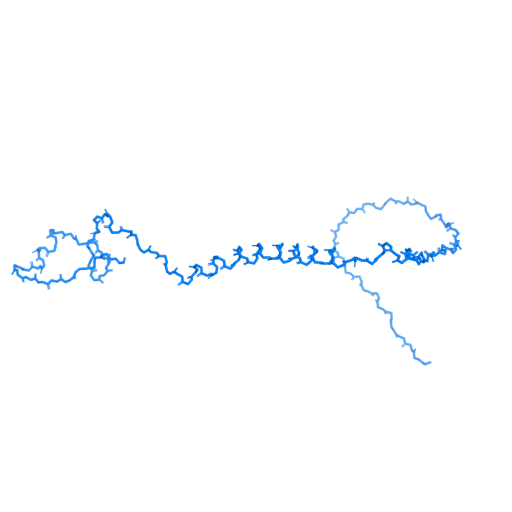88 GLY A C 1
ATOM 649 O O . GLY A 1 88 ? -4.516 5.882 24.655 1.00 64.75 88 GLY A O 1
ATOM 650 N N . GLY A 1 89 ? -6.118 4.578 23.770 1.00 71.94 89 GLY A N 1
ATOM 651 C CA . GLY A 1 89 ? -7.262 5.188 24.453 1.00 71.94 89 GLY A CA 1
ATOM 652 C C . GLY A 1 89 ? -8.159 4.129 25.094 1.00 71.94 89 GLY A C 1
ATOM 653 O O . GLY A 1 89 ? -8.274 3.017 24.580 1.00 71.94 89 GLY A O 1
ATOM 654 N N . GLY A 1 90 ? -8.780 4.463 26.230 1.00 71.31 90 GLY A N 1
ATOM 655 C CA . GLY A 1 90 ? -9.715 3.569 26.917 1.00 71.31 90 GLY A CA 1
ATOM 656 C C . GLY A 1 90 ? -10.851 3.135 25.988 1.00 71.31 90 GLY A C 1
ATOM 657 O O . GLY A 1 90 ? -11.478 3.971 25.340 1.00 71.31 90 GLY A O 1
ATOM 658 N N . THR A 1 91 ? -11.102 1.829 25.909 1.00 75.69 91 THR A N 1
ATOM 659 C CA . THR A 1 91 ? -12.208 1.267 25.126 1.00 75.69 91 THR A CA 1
ATOM 660 C C . THR A 1 91 ? -13.427 1.073 26.014 1.00 75.69 91 THR A C 1
ATOM 662 O O . THR A 1 91 ? -13.312 0.617 27.151 1.00 75.69 91 THR A O 1
ATOM 665 N N . VAL A 1 92 ? -14.603 1.448 25.507 1.00 82.69 92 VAL A N 1
ATOM 666 C CA . VAL A 1 92 ? -15.872 1.209 26.203 1.00 82.69 92 VAL A CA 1
ATOM 667 C C . VAL A 1 92 ? -16.155 -0.290 26.182 1.00 82.69 92 VAL A C 1
ATOM 669 O O . VAL A 1 92 ? -16.104 -0.916 25.123 1.00 82.69 92 VAL A O 1
ATOM 672 N N . ALA A 1 93 ? -16.432 -0.863 27.352 1.00 84.75 93 ALA A N 1
ATOM 673 C CA . ALA A 1 93 ? -16.819 -2.261 27.472 1.00 84.75 93 ALA A CA 1
ATOM 674 C C . ALA A 1 93 ? -18.230 -2.467 26.912 1.00 84.75 93 ALA A C 1
ATOM 676 O O . ALA A 1 93 ? -19.149 -1.712 27.243 1.00 84.75 93 ALA A O 1
ATOM 677 N N . LYS A 1 94 ? -18.399 -3.507 26.094 1.00 86.81 94 LYS A N 1
ATOM 678 C CA . LYS A 1 94 ? -19.682 -3.861 25.481 1.00 86.81 94 LYS A CA 1
ATOM 679 C C . LYS A 1 94 ? -20.249 -5.159 26.045 1.00 86.81 94 LYS A C 1
ATOM 681 O O . LYS A 1 94 ? -19.500 -6.052 26.445 1.00 86.81 94 LYS A O 1
ATOM 686 N N . ASP A 1 95 ? -21.571 -5.256 26.085 1.00 85.44 95 ASP A N 1
ATOM 687 C CA . ASP A 1 95 ? -22.293 -6.484 26.409 1.00 85.44 95 ASP A CA 1
ATOM 688 C C . ASP A 1 95 ? -22.204 -7.507 25.253 1.00 85.44 95 ASP A C 1
ATOM 690 O O . ASP A 1 95 ? -21.612 -7.249 24.203 1.00 85.44 95 ASP A O 1
ATOM 694 N N . ALA A 1 96 ? -22.802 -8.688 25.432 1.00 82.56 96 ALA A N 1
ATOM 695 C CA . ALA A 1 96 ? -22.810 -9.740 24.410 1.00 82.56 96 ALA A CA 1
ATOM 696 C C . ALA A 1 96 ? -23.576 -9.360 23.124 1.00 82.56 96 ALA A C 1
ATOM 698 O O . ALA A 1 96 ? -23.402 -10.009 22.092 1.00 82.56 96 ALA A O 1
ATOM 699 N N . ILE A 1 97 ? -24.431 -8.336 23.185 1.00 83.94 97 ILE A N 1
ATOM 700 C CA . ILE A 1 97 ? -25.261 -7.843 22.077 1.00 83.94 97 ILE A CA 1
ATOM 701 C C . ILE A 1 97 ? -24.554 -6.672 21.356 1.00 83.94 97 ILE A C 1
ATOM 703 O O . ILE A 1 97 ? -24.920 -6.314 20.236 1.00 83.94 97 ILE A O 1
ATOM 707 N N . GLY A 1 98 ? -23.489 -6.120 21.945 1.00 82.81 98 GLY A N 1
ATOM 708 C CA . GLY A 1 98 ? -22.702 -5.004 21.423 1.00 82.81 98 GLY A CA 1
ATOM 709 C C . GLY A 1 98 ? -23.119 -3.622 21.945 1.00 82.81 98 GLY A C 1
ATOM 710 O O . GLY A 1 98 ? -22.574 -2.619 21.459 1.00 82.81 98 GLY A O 1
ATOM 711 N N . ASN A 1 99 ? -24.044 -3.556 22.909 1.00 86.31 99 ASN A N 1
ATOM 712 C CA . ASN A 1 99 ? -24.416 -2.325 23.607 1.00 86.31 99 ASN A CA 1
ATOM 713 C C . ASN A 1 99 ? -23.372 -1.972 24.665 1.00 86.31 99 ASN A C 1
ATOM 715 O O . ASN A 1 99 ? -22.669 -2.838 25.180 1.00 86.31 99 ASN A O 1
ATOM 719 N N . ASP A 1 100 ? -23.295 -0.698 25.019 1.00 87.12 100 ASP A N 1
ATOM 720 C CA . ASP A 1 100 ? -22.336 -0.227 26.009 1.00 87.12 100 ASP A CA 1
ATOM 721 C C . ASP A 1 100 ? -22.787 -0.589 27.432 1.00 87.12 100 ASP A C 1
ATOM 723 O O . ASP A 1 100 ? -23.956 -0.436 27.797 1.00 87.12 100 ASP A O 1
ATOM 727 N N . VAL A 1 101 ? -21.849 -1.056 28.257 1.00 87.62 101 VAL A N 1
ATOM 728 C CA . VAL A 1 101 ? -22.129 -1.432 29.646 1.00 87.62 101 VAL A CA 1
ATOM 729 C C . VAL A 1 101 ? -22.186 -0.187 30.527 1.00 87.62 101 VAL A C 1
ATOM 731 O O . VAL A 1 101 ? -21.191 0.516 30.710 1.00 87.62 101 VAL A O 1
ATOM 734 N N . ILE A 1 102 ? -23.347 0.059 31.135 1.00 89.00 102 ILE A N 1
ATOM 735 C CA . ILE A 1 102 ? -23.548 1.139 32.106 1.00 89.00 102 ILE A CA 1
ATOM 736 C C . ILE A 1 102 ? -23.372 0.571 33.516 1.00 89.00 102 ILE A C 1
ATOM 738 O O . ILE A 1 102 ? -24.130 -0.302 33.935 1.00 89.00 102 ILE A O 1
ATOM 742 N N . ALA A 1 103 ? -22.411 1.105 34.277 1.00 86.56 103 ALA A N 1
ATOM 743 C CA . ALA A 1 103 ? -22.056 0.589 35.604 1.00 86.56 103 ALA A CA 1
ATOM 744 C C . ALA A 1 103 ? -23.252 0.483 36.570 1.00 86.56 103 ALA A C 1
ATOM 746 O O . ALA A 1 103 ? -23.358 -0.495 37.301 1.00 86.56 103 ALA A O 1
ATOM 747 N N . ALA A 1 104 ? -24.173 1.454 36.543 1.00 86.81 104 ALA A N 1
ATOM 748 C CA . ALA A 1 104 ? -25.357 1.447 37.403 1.00 86.81 104 ALA A CA 1
ATOM 749 C C . ALA A 1 104 ? -26.290 0.257 37.109 1.00 86.81 104 ALA A C 1
ATOM 751 O O . ALA A 1 104 ? -26.636 -0.484 38.019 1.00 86.81 104 ALA A O 1
ATOM 752 N N . GLN A 1 105 ? -26.624 0.025 35.836 1.00 85.69 105 GLN A N 1
ATOM 753 C CA . GLN A 1 105 ? -27.504 -1.077 35.418 1.00 85.69 105 GLN A CA 1
ATOM 754 C C . GLN A 1 105 ? -26.825 -2.447 35.560 1.00 85.69 105 GLN A C 1
ATOM 756 O O . GLN A 1 105 ? -27.467 -3.464 35.822 1.00 85.69 105 GLN A O 1
ATOM 761 N N . TRP A 1 106 ? -25.501 -2.484 35.412 1.00 85.31 106 TRP A N 1
ATOM 762 C CA . TRP A 1 106 ? -24.726 -3.708 35.577 1.00 85.31 106 TRP A CA 1
ATOM 763 C C . TRP A 1 106 ? -24.750 -4.215 37.022 1.00 85.31 106 TRP A C 1
ATOM 765 O O . TRP A 1 106 ? -24.919 -5.410 37.255 1.00 85.31 106 TRP A O 1
ATOM 775 N N . LEU A 1 107 ? -24.648 -3.303 37.993 1.00 87.88 107 LEU A N 1
ATOM 776 C CA . LEU A 1 107 ? -24.697 -3.624 39.424 1.00 87.88 107 LEU A CA 1
ATOM 777 C C . LEU A 1 107 ? -26.081 -4.088 39.898 1.00 87.88 107 LEU A C 1
ATOM 779 O O . LEU A 1 107 ? -26.171 -4.792 40.897 1.00 87.88 107 LEU A O 1
ATOM 783 N N . GLU A 1 108 ? -27.155 -3.710 39.201 1.00 86.94 108 GLU A N 1
ATOM 784 C CA . GLU A 1 108 ? -28.511 -4.180 39.520 1.00 86.94 108 GLU A CA 1
ATOM 785 C C . GLU A 1 108 ? -28.716 -5.654 39.150 1.00 86.94 108 GLU A C 1
ATOM 787 O O . GLU A 1 108 ? -29.491 -6.359 39.793 1.00 86.94 108 GLU A O 1
ATOM 792 N N . THR A 1 109 ? -28.025 -6.121 38.110 1.00 84.06 109 THR A N 1
ATOM 793 C CA . THR A 1 109 ? -28.194 -7.470 37.553 1.00 84.06 109 THR A CA 1
ATOM 794 C C . THR A 1 109 ? -27.132 -8.458 38.029 1.00 84.06 109 THR A C 1
ATOM 796 O O . THR A 1 109 ? -27.409 -9.654 38.075 1.00 84.06 109 THR A O 1
ATOM 799 N N . HIS A 1 110 ? -25.948 -7.975 38.421 1.00 85.38 110 HIS A N 1
ATOM 800 C CA . HIS A 1 110 ? -24.818 -8.801 38.848 1.00 85.38 110 HIS A CA 1
ATOM 801 C C . HIS A 1 110 ? -24.520 -8.604 40.338 1.00 85.38 110 HIS A C 1
ATOM 803 O O . HIS A 1 110 ? -24.237 -7.499 40.801 1.00 85.38 110 HIS A O 1
ATOM 809 N N . GLY A 1 111 ? -24.565 -9.703 41.093 1.00 85.75 111 GLY A N 1
ATOM 810 C CA . GLY A 1 111 ? -24.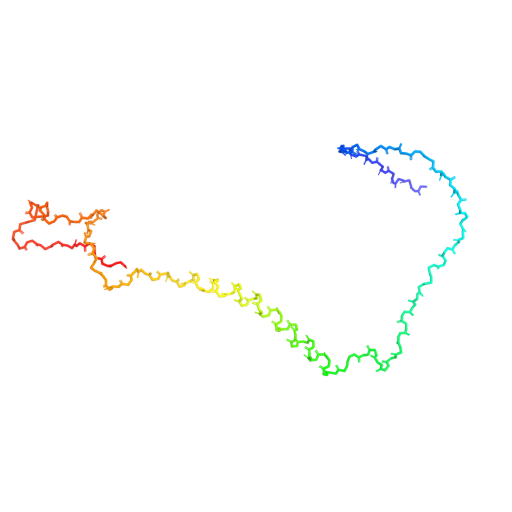316 -9.707 42.534 1.00 85.75 111 GLY A CA 1
ATOM 811 C C . GLY A 1 111 ? -22.832 -9.577 42.910 1.00 85.75 111 GLY A C 1
ATOM 812 O O . GLY A 1 111 ? -21.938 -9.721 42.072 1.00 85.75 111 GLY A O 1
ATOM 813 N N . PRO A 1 112 ? -22.527 -9.341 44.198 1.00 85.12 112 PRO A N 1
ATOM 814 C CA . PRO A 1 112 ? -21.150 -9.278 44.672 1.00 85.12 112 PRO A CA 1
ATOM 815 C C . PRO A 1 112 ? -20.436 -10.620 44.452 1.00 85.12 112 PRO A C 1
ATOM 817 O O . PRO A 1 112 ? -20.884 -11.662 44.926 1.00 85.12 112 PRO A O 1
ATOM 820 N N . GLY A 1 113 ? -19.301 -10.582 43.751 1.00 85.81 113 GLY A N 1
ATOM 821 C CA . GLY A 1 113 ? -18.503 -11.768 43.421 1.00 85.81 113 GLY A CA 1
ATOM 822 C C . GLY A 1 113 ? -18.857 -12.433 42.088 1.00 85.81 113 GLY A C 1
ATOM 823 O O . GLY A 1 113 ? -18.168 -13.383 41.708 1.00 85.81 113 GLY A O 1
ATOM 824 N N . ASP A 1 114 ? -19.864 -11.926 41.371 1.00 85.62 114 ASP A N 1
ATOM 825 C CA . ASP A 1 114 ? -20.209 -12.396 40.032 1.00 85.62 114 ASP A CA 1
ATOM 826 C C . ASP A 1 114 ? -19.145 -11.983 38.998 1.00 85.62 114 ASP A C 1
ATOM 828 O O . ASP A 1 114 ? -18.548 -10.902 39.082 1.00 85.62 114 ASP A O 1
ATOM 832 N N . ARG A 1 115 ? -18.851 -12.871 38.044 1.00 82.94 115 ARG A N 1
ATOM 833 C CA . ARG A 1 115 ? -17.761 -12.711 37.068 1.00 82.94 115 ARG A CA 1
ATOM 834 C C . ARG A 1 115 ? -18.276 -12.972 35.660 1.00 82.94 115 ARG A C 1
ATOM 836 O O . ARG A 1 115 ? -18.302 -14.113 35.206 1.00 82.94 115 ARG A O 1
ATOM 843 N N . THR A 1 116 ? -18.573 -11.893 34.947 1.00 83.00 116 THR A N 1
ATOM 844 C CA . THR A 1 116 ? -19.079 -11.938 33.571 1.00 83.00 116 THR A CA 1
ATOM 845 C C . THR A 1 116 ? -18.111 -11.235 32.621 1.00 83.00 116 THR A C 1
ATOM 847 O O . THR A 1 116 ? -17.548 -10.190 32.949 1.00 83.00 116 THR A O 1
ATOM 850 N N . LEU A 1 117 ? -17.890 -11.830 31.445 1.00 81.69 117 LEU A N 1
ATOM 851 C CA . LEU A 1 117 ? -17.016 -11.279 30.410 1.00 81.69 117 LEU A CA 1
ATOM 852 C C . LEU A 1 117 ? -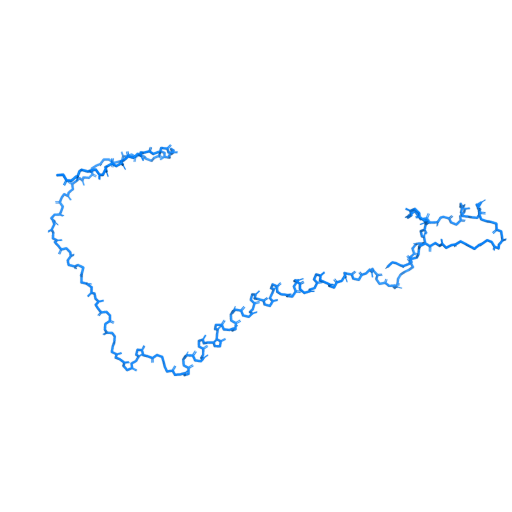17.758 -10.217 29.592 1.00 81.69 117 LEU A C 1
ATOM 854 O O . LEU A 1 117 ? -18.883 -10.441 29.151 1.00 81.69 117 LEU A O 1
ATOM 858 N N . THR A 1 118 ? -17.097 -9.091 29.348 1.00 82.44 118 THR A N 1
ATOM 859 C CA . THR A 1 118 ? -17.561 -8.029 28.450 1.00 82.44 118 THR A CA 1
ATOM 860 C C . THR A 1 118 ? -16.609 -7.916 27.266 1.00 82.44 118 THR A C 1
ATOM 862 O O . THR A 1 118 ? -15.417 -8.229 27.365 1.00 82.44 118 THR A O 1
ATOM 865 N N . GLN A 1 119 ? -17.131 -7.515 26.110 1.00 80.31 119 GLN A N 1
ATOM 866 C CA . GLN A 1 119 ? -16.310 -7.324 24.925 1.00 80.31 119 GLN A CA 1
ATOM 867 C C . GLN A 1 119 ? -15.466 -6.053 25.099 1.00 80.31 119 GLN A C 1
ATOM 869 O O . GLN A 1 119 ? -15.996 -4.945 25.181 1.00 80.31 119 GLN A O 1
ATOM 874 N N . GLY A 1 120 ? -14.145 -6.239 25.151 1.00 74.31 120 GLY A N 1
ATOM 875 C CA . GLY A 1 120 ? -13.145 -5.172 25.128 1.00 74.31 120 GLY A CA 1
ATOM 876 C C . GLY A 1 120 ? -12.568 -4.937 23.728 1.00 74.31 120 GLY A C 1
ATOM 877 O O . GLY A 1 120 ? -13.230 -5.187 22.720 1.00 74.31 120 GLY A O 1
ATOM 878 N N . LEU A 1 121 ? -11.323 -4.452 23.678 1.00 64.25 121 LEU A N 1
ATOM 879 C CA . LEU A 1 121 ? -10.575 -4.138 22.454 1.00 64.25 121 LEU A CA 1
ATOM 880 C C . LEU A 1 121 ? -10.711 -5.251 21.391 1.00 64.25 121 LEU A C 1
ATOM 882 O O . LEU A 1 121 ? -10.467 -6.423 21.679 1.00 64.25 121 LEU A O 1
ATOM 886 N N . LYS A 1 122 ? -11.124 -4.862 20.179 1.00 59.81 122 LYS A N 1
ATOM 887 C CA . LYS A 1 122 ? -11.291 -5.738 19.011 1.00 59.81 122 LYS A CA 1
ATOM 888 C C . LYS A 1 122 ? -10.113 -5.594 18.066 1.00 59.81 122 LYS A C 1
ATOM 890 O O . LYS A 1 122 ? -9.578 -4.469 17.994 1.00 59.81 122 LYS A O 1
#

InterPro domains:
  IPR057415 Cytochrome b6-f complex iron-sulfur subunit-like, transmembrane anchor [PF25471] (45-91)

pLDDT: mean 72.97, std 19.1, range [37.12, 96.69]

Sequence (122 aa):
QLCSGKSAMFSPSQVLVKASRTRLLSKDKGMRRIKCQATSVPADERVPDMGKRQLMNLLLLGTVSLPTAIMLVPYASFFAPPGSGGAGGGTVAKDAIGNDVIAAQWLETHGPGDRTLTQGLK

Organism: NCBI:txid99437

Secondary structure (DSSP, 8-state):
------------------------------------------HHHHSPPHHHHHHHHHHHHHHHHHHHHHHHHHHHHTTSPPPP--TTSPPPPB-TTSPBPPHHHHHHHS-TT-----B---

Radius of gyration: 39.74 Å; chains: 1; bounding box: 56×42×110 Å

Foldseek 3Di:
DDDDDDDDDDDDDDDDDDDDDDDPDPDDPPPPPPPPPPPCDDDPVPDDDPVSVVVVVVVVCVVVVVVVVVVVVVVVCVVVPDDQDDPPDFWFWADPVGHGDDPVVVPVVADPPDDDDTDTGD